Protein AF-A0A811K421-F1 (afdb_monomer_lite)

Organism: NCBI:txid465554

InterPro domains:
  IPR019404 Mediator complex, subunit Med11 [PF10280] (30-117)

Secondary structure (DSSP, 8-state):
--PPP-------TTTTSHHHHHHHSS-HHHHHHHHHHHHHHHHHHHHHHHHHHHHHHHHS---HHHHHHHHHHHHHIIIIIIIHHHHHHHHHHHHHHTS-TTHHHHHHHHHHHHHHHHHHHHHHHHHHHHHHHHHHHTT--------------------------

Sequence (165 aa):
MNIPQLQQQQPSSSDGFDFLRDSTSVSLRQRLQALDEVDKKIAEIMDSTRDLIITLDKDKQISRTKMDENAKKYTKVLEEDIMKVISDQLTYMEQLCVGAEHQDSMFRVQNKNKMTKEVLNRMYTEVACLQTLVANGANEDGTPDGNDVEMIQEGSIHTGSIDSE

Radius of gyration: 38.14 Å; chains: 1; bounding box: 70×79×107 Å

Structure (mmCIF, N/CA/C/O backbone):
data_AF-A0A811K421-F1
#
_entry.id   AF-A0A811K421-F1
#
loop_
_atom_site.group_PDB
_atom_site.id
_atom_site.type_symbol
_atom_site.label_atom_id
_atom_site.label_alt_id
_atom_site.label_comp_id
_atom_site.label_asym_id
_atom_site.label_entity_id
_atom_site.label_seq_id
_atom_site.pdbx_PDB_ins_code
_atom_site.Cartn_x
_atom_site.Cartn_y
_atom_site.Cartn_z
_atom_site.occupancy
_atom_site.B_iso_or_equiv
_atom_site.auth_seq_id
_atom_site.auth_comp_id
_atom_site.auth_asym_id
_atom_site.auth_atom_id
_atom_site.pdbx_PDB_model_num
ATOM 1 N N . MET A 1 1 ? 47.333 48.939 3.569 1.00 37.59 1 MET A N 1
ATOM 2 C CA . MET A 1 1 ? 45.910 48.904 3.168 1.00 37.59 1 MET A CA 1
ATOM 3 C C . MET A 1 1 ? 45.642 47.488 2.680 1.00 37.59 1 MET A C 1
ATOM 5 O O . MET A 1 1 ? 46.221 47.102 1.676 1.00 37.59 1 MET A O 1
ATOM 9 N N . ASN A 1 2 ? 44.934 46.682 3.474 1.00 38.41 2 ASN A N 1
ATOM 10 C CA . ASN A 1 2 ? 44.789 45.237 3.278 1.00 38.41 2 ASN A CA 1
ATOM 11 C C . ASN A 1 2 ? 43.387 44.967 2.709 1.00 38.41 2 ASN A C 1
ATOM 13 O O . ASN A 1 2 ? 42.405 45.323 3.355 1.00 38.41 2 ASN A O 1
ATOM 17 N N . ILE A 1 3 ? 43.294 44.406 1.504 1.00 44.50 3 ILE A N 1
ATOM 18 C CA . ILE A 1 3 ? 42.019 44.056 0.860 1.00 44.50 3 ILE A CA 1
ATOM 19 C C . ILE A 1 3 ? 41.728 42.586 1.198 1.00 44.50 3 ILE A C 1
ATOM 21 O O . ILE A 1 3 ? 42.553 41.738 0.852 1.00 44.50 3 ILE A O 1
ATOM 25 N N . PRO A 1 4 ? 40.610 42.237 1.861 1.00 45.84 4 PRO A N 1
ATOM 26 C CA . PRO A 1 4 ? 40.270 40.839 2.097 1.00 45.84 4 PRO A CA 1
ATOM 27 C C . PRO A 1 4 ? 39.788 40.186 0.796 1.00 45.84 4 PRO A C 1
ATOM 29 O O . PRO A 1 4 ? 38.878 40.694 0.140 1.00 45.84 4 PRO A O 1
ATOM 32 N N . GLN A 1 5 ? 40.378 39.044 0.436 1.00 45.31 5 GLN A N 1
ATOM 33 C CA . GLN A 1 5 ? 39.840 38.160 -0.597 1.00 45.31 5 GLN A CA 1
ATOM 34 C C . GLN A 1 5 ? 38.522 37.552 -0.101 1.00 45.31 5 GLN A C 1
ATOM 36 O O . GLN A 1 5 ? 38.497 36.809 0.879 1.00 45.31 5 GLN A O 1
ATOM 41 N N . LEU A 1 6 ? 37.427 37.860 -0.795 1.00 44.12 6 LEU A N 1
ATOM 42 C CA . LEU A 1 6 ? 36.160 37.146 -0.676 1.00 44.12 6 LEU A CA 1
ATOM 43 C C . LEU A 1 6 ? 36.341 35.743 -1.261 1.00 44.12 6 LEU A C 1
ATOM 45 O O . LEU A 1 6 ? 36.353 35.550 -2.476 1.00 44.12 6 LEU A O 1
ATOM 49 N N . GLN A 1 7 ? 36.502 34.764 -0.376 1.00 44.50 7 GLN A N 1
ATOM 50 C CA . GLN A 1 7 ? 36.466 33.354 -0.721 1.00 44.50 7 GLN A CA 1
ATOM 51 C C . GLN A 1 7 ? 35.023 32.989 -1.096 1.00 44.50 7 GLN A C 1
ATOM 53 O O . GLN A 1 7 ? 34.165 32.838 -0.229 1.00 44.50 7 GLN A O 1
ATOM 58 N N . GLN A 1 8 ? 34.744 32.887 -2.399 1.00 42.16 8 GLN A N 1
ATOM 59 C CA . GLN A 1 8 ? 33.528 32.244 -2.899 1.00 42.16 8 GLN A CA 1
ATOM 60 C C . GLN A 1 8 ? 33.585 30.763 -2.511 1.00 42.16 8 GLN A C 1
ATOM 62 O O . GLN A 1 8 ? 34.233 29.959 -3.178 1.00 42.16 8 GLN A O 1
ATOM 67 N N . GLN A 1 9 ? 32.923 30.403 -1.413 1.00 41.16 9 GLN A N 1
ATOM 68 C CA . GLN A 1 9 ? 32.520 29.023 -1.175 1.00 41.16 9 GLN A CA 1
ATOM 69 C C . GLN A 1 9 ? 31.415 28.694 -2.179 1.00 41.16 9 GLN A C 1
ATOM 71 O O . GLN A 1 9 ? 30.280 29.143 -2.041 1.00 41.16 9 GLN A O 1
ATOM 76 N N . GLN A 1 10 ? 31.767 27.936 -3.216 1.00 36.03 10 GLN A N 1
ATOM 77 C CA . GLN A 1 10 ? 30.777 27.191 -3.981 1.00 36.03 10 GLN A CA 1
ATOM 78 C C . GLN A 1 10 ? 30.189 26.110 -3.060 1.00 36.03 10 GLN A C 1
ATOM 80 O O . GLN A 1 10 ? 30.964 25.341 -2.486 1.00 36.03 10 GLN A O 1
ATOM 85 N N . PRO A 1 11 ? 28.859 26.020 -2.896 1.00 41.25 11 PRO A N 1
ATOM 86 C CA . PRO A 1 11 ? 28.260 24.897 -2.196 1.00 41.25 11 PRO A CA 1
ATOM 87 C C . PRO A 1 11 ? 28.470 23.620 -3.021 1.00 41.25 11 PRO A C 1
ATOM 89 O O . PRO A 1 11 ? 28.049 23.521 -4.177 1.00 41.25 11 PRO A O 1
ATOM 92 N N . SER A 1 12 ? 29.145 22.641 -2.419 1.00 43.19 12 SER A N 1
ATOM 93 C CA . SER A 1 12 ? 29.285 21.276 -2.925 1.00 43.19 12 SER A CA 1
ATOM 94 C C . SER A 1 12 ? 27.899 20.675 -3.161 1.00 43.19 12 SER A C 1
ATOM 96 O O . SER A 1 12 ? 27.203 20.290 -2.228 1.00 43.19 12 SER A O 1
ATOM 98 N N . SER A 1 13 ? 27.483 20.625 -4.425 1.00 45.66 13 SER A N 1
ATOM 99 C CA . SER A 1 13 ? 26.147 20.194 -4.858 1.00 45.66 13 SER A CA 1
ATOM 100 C C . SER A 1 13 ? 25.987 18.662 -4.920 1.00 45.66 13 SER A C 1
ATOM 102 O O . SER A 1 13 ? 25.209 18.164 -5.730 1.00 45.66 13 SER A O 1
ATOM 104 N N . SER A 1 14 ? 26.734 17.891 -4.120 1.00 45.66 14 SER A N 1
ATOM 105 C CA . SER A 1 14 ? 26.714 16.420 -4.207 1.00 45.66 14 SER A CA 1
ATOM 106 C C . SER A 1 14 ? 25.611 15.750 -3.390 1.00 45.66 14 SER A C 1
ATOM 108 O O . SER A 1 14 ? 25.233 14.633 -3.723 1.00 45.66 14 SER A O 1
ATOM 110 N N . ASP A 1 15 ? 25.046 16.416 -2.382 1.00 45.94 15 ASP A N 1
ATOM 111 C CA . ASP A 1 15 ? 24.131 15.748 -1.438 1.00 45.94 15 ASP A CA 1
ATOM 112 C C . ASP A 1 15 ? 22.670 15.687 -1.921 1.00 45.94 15 ASP A C 1
ATOM 114 O O . ASP A 1 15 ? 21.835 15.020 -1.318 1.00 45.94 15 ASP A O 1
ATOM 118 N N . GLY A 1 16 ? 22.342 16.342 -3.041 1.00 44.34 16 GLY A N 1
ATOM 119 C CA . GLY A 1 16 ? 20.990 16.334 -3.618 1.00 44.34 16 GLY A CA 1
ATOM 120 C C . GLY A 1 16 ? 20.683 15.140 -4.531 1.00 44.34 16 GLY A C 1
ATOM 121 O O . GLY A 1 16 ? 19.529 14.943 -4.907 1.00 44.34 16 GLY A O 1
ATOM 122 N N . PHE A 1 17 ? 21.694 14.351 -4.912 1.00 47.97 17 PHE A N 1
ATOM 123 C CA . PHE A 1 17 ? 21.553 13.311 -5.940 1.00 47.97 17 PHE A CA 1
ATOM 124 C C . PHE A 1 17 ? 21.341 11.891 -5.402 1.00 47.97 17 PHE A C 1
ATOM 126 O O . PHE A 1 17 ? 20.867 11.042 -6.157 1.00 47.97 17 PHE A O 1
ATOM 133 N N . ASP A 1 18 ? 21.616 11.624 -4.122 1.00 48.31 18 ASP A N 1
ATOM 134 C CA . ASP A 1 18 ? 21.414 10.282 -3.550 1.00 48.31 18 ASP A CA 1
ATOM 135 C C . ASP A 1 18 ? 19.929 9.957 -3.320 1.00 48.31 18 ASP A C 1
ATOM 137 O O . ASP A 1 18 ? 19.499 8.827 -3.543 1.00 48.31 18 ASP A O 1
ATOM 141 N N . PHE A 1 19 ? 19.095 10.958 -3.014 1.00 48.97 19 PHE A N 1
ATOM 142 C CA . PHE A 1 19 ? 17.646 10.759 -2.868 1.00 48.97 19 PHE A CA 1
ATOM 143 C C . PHE A 1 19 ? 16.949 10.393 -4.195 1.00 48.97 19 PHE A C 1
ATOM 145 O O . PHE A 1 19 ? 15.965 9.655 -4.213 1.00 48.97 19 PHE A O 1
ATOM 152 N N . LEU A 1 20 ? 17.483 10.871 -5.326 1.00 50.38 20 LEU A N 1
ATOM 153 C CA . LEU A 1 20 ? 16.935 10.630 -6.670 1.00 50.38 20 LEU A CA 1
ATOM 154 C C . LEU A 1 20 ? 17.178 9.198 -7.170 1.00 50.38 20 LEU A C 1
ATOM 156 O O . LEU A 1 20 ? 16.454 8.689 -8.032 1.00 50.38 20 LEU A O 1
ATOM 160 N N . ARG A 1 21 ? 18.213 8.534 -6.650 1.00 47.22 21 ARG A N 1
ATOM 161 C CA . ARG A 1 21 ? 18.570 7.173 -7.053 1.00 47.22 21 ARG A CA 1
ATOM 162 C C . ARG A 1 21 ? 17.740 6.122 -6.320 1.00 47.22 21 ARG A C 1
ATOM 164 O O . ARG A 1 21 ? 17.371 5.116 -6.925 1.00 47.22 21 ARG A O 1
ATOM 171 N N . ASP A 1 22 ? 17.391 6.374 -5.063 1.00 51.47 22 ASP A N 1
ATOM 172 C CA . ASP A 1 22 ? 16.605 5.426 -4.272 1.00 51.47 22 ASP A CA 1
ATOM 173 C C . ASP A 1 22 ? 15.135 5.375 -4.707 1.00 51.47 22 ASP A C 1
ATOM 175 O O . ASP A 1 22 ? 14.564 4.284 -4.780 1.00 51.47 22 ASP A O 1
ATOM 179 N N . SER A 1 23 ? 14.527 6.498 -5.116 1.00 53.91 23 SER A N 1
ATOM 180 C CA . SER A 1 23 ? 13.127 6.507 -5.575 1.00 53.91 23 SER A CA 1
ATOM 181 C C . SER A 1 23 ? 12.924 5.819 -6.934 1.00 53.91 23 SER A C 1
ATOM 183 O O . SER A 1 23 ? 11.848 5.286 -7.210 1.00 53.91 23 SER A O 1
ATOM 185 N N . THR A 1 24 ? 13.949 5.755 -7.785 1.00 55.88 24 THR A N 1
ATOM 186 C CA . THR A 1 24 ? 13.878 5.089 -9.101 1.00 55.88 24 THR A CA 1
ATOM 187 C C . THR A 1 24 ? 14.215 3.595 -9.054 1.00 55.88 24 THR A C 1
ATOM 189 O O . THR A 1 24 ? 13.997 2.889 -10.039 1.00 55.88 24 THR A O 1
ATOM 192 N N . SER A 1 25 ? 14.690 3.088 -7.909 1.00 62.53 25 SER A N 1
ATOM 193 C CA . SER A 1 25 ? 15.034 1.671 -7.713 1.00 62.53 25 SER A CA 1
ATOM 194 C C . SER A 1 25 ? 13.813 0.740 -7.640 1.00 62.53 25 SER A C 1
ATOM 196 O O . SER A 1 25 ? 13.921 -0.456 -7.923 1.00 62.53 25 SER A O 1
ATOM 198 N N . VAL A 1 26 ? 12.639 1.284 -7.299 1.00 74.94 26 VAL A N 1
ATOM 199 C CA . VAL A 1 26 ? 11.385 0.534 -7.175 1.00 74.94 26 VAL A CA 1
ATOM 200 C C . VAL A 1 26 ? 10.700 0.439 -8.536 1.00 74.94 26 VAL A C 1
ATOM 202 O O . VAL A 1 26 ? 10.313 1.446 -9.132 1.00 74.94 26 VAL A O 1
ATOM 205 N N . SER A 1 27 ? 10.518 -0.788 -9.021 1.00 85.25 27 SER A N 1
ATOM 206 C CA . SER A 1 27 ? 9.869 -1.049 -10.309 1.00 85.25 27 SER A CA 1
ATOM 207 C C . SER A 1 27 ? 8.392 -0.636 -10.311 1.00 85.25 27 SER A C 1
ATOM 209 O O . SER A 1 27 ? 7.712 -0.700 -9.286 1.00 85.25 27 SER A O 1
ATOM 211 N N . LEU A 1 28 ? 7.850 -0.304 -11.491 1.00 83.62 28 LEU A N 1
ATOM 212 C CA . LEU A 1 28 ? 6.423 0.009 -11.663 1.00 83.62 28 LEU A CA 1
ATOM 213 C C . LEU A 1 28 ? 5.513 -1.085 -11.080 1.00 83.62 28 LEU A C 1
ATOM 215 O O . LEU A 1 28 ? 4.518 -0.784 -10.433 1.00 83.62 28 LEU A O 1
ATOM 219 N N . ARG A 1 29 ? 5.877 -2.361 -11.261 1.00 87.06 29 ARG A N 1
ATOM 220 C CA . ARG A 1 29 ? 5.119 -3.490 -10.705 1.00 87.06 29 ARG A CA 1
ATOM 221 C C . ARG A 1 29 ? 5.064 -3.443 -9.177 1.00 87.06 29 ARG A C 1
ATOM 223 O O . ARG A 1 29 ? 3.998 -3.648 -8.616 1.00 87.06 29 ARG A O 1
ATOM 230 N N . GLN A 1 30 ? 6.192 -3.181 -8.519 1.00 88.62 30 GLN A N 1
ATOM 231 C CA . GLN A 1 30 ? 6.242 -3.071 -7.058 1.00 88.62 30 GLN A CA 1
ATOM 232 C C . GLN A 1 30 ? 5.427 -1.876 -6.558 1.00 88.62 30 GLN A C 1
ATOM 234 O O . GLN A 1 30 ? 4.775 -1.977 -5.527 1.00 88.62 30 GLN A O 1
ATOM 239 N N . ARG A 1 31 ? 5.412 -0.768 -7.307 1.00 88.81 31 ARG A N 1
ATOM 240 C CA . ARG A 1 31 ? 4.586 0.406 -6.985 1.00 88.81 31 ARG A CA 1
ATOM 241 C C . ARG A 1 31 ? 3.091 0.112 -7.080 1.00 88.81 31 ARG A C 1
ATOM 243 O O . ARG A 1 31 ? 2.353 0.454 -6.165 1.00 88.81 31 ARG A O 1
ATOM 250 N N . LEU A 1 32 ? 2.659 -0.560 -8.149 1.00 91.56 32 LEU A N 1
ATOM 251 C CA . LEU A 1 32 ? 1.269 -1.005 -8.298 1.00 91.56 32 LEU A CA 1
ATOM 252 C C . LEU A 1 32 ? 0.875 -1.974 -7.180 1.00 91.56 32 LEU A C 1
ATOM 254 O O . LEU A 1 32 ? -0.167 -1.801 -6.565 1.00 91.56 32 LEU A O 1
ATOM 258 N N . GLN A 1 33 ? 1.750 -2.927 -6.849 1.00 93.38 33 GLN A N 1
ATOM 259 C CA . GLN A 1 33 ? 1.515 -3.839 -5.734 1.00 93.38 33 GLN A CA 1
ATOM 260 C C . GLN A 1 33 ? 1.392 -3.097 -4.393 1.00 93.38 33 GLN A C 1
ATOM 262 O O . GLN A 1 33 ? 0.535 -3.444 -3.587 1.00 93.38 33 GLN A O 1
ATOM 267 N N . ALA A 1 34 ? 2.212 -2.071 -4.149 1.00 92.31 34 ALA A N 1
ATOM 268 C CA . ALA A 1 34 ? 2.112 -1.265 -2.934 1.00 92.31 34 ALA A CA 1
ATOM 269 C C . ALA A 1 34 ? 0.762 -0.528 -2.844 1.00 92.31 34 ALA A C 1
ATOM 271 O O . ALA A 1 34 ? 0.194 -0.431 -1.761 1.00 92.31 34 ALA A O 1
ATOM 272 N N . LEU A 1 35 ? 0.214 -0.059 -3.971 1.00 94.00 35 LEU A N 1
ATOM 273 C CA . LEU A 1 35 ? -1.135 0.516 -4.015 1.00 94.00 35 LEU A CA 1
ATOM 274 C C . LEU A 1 35 ? -2.222 -0.539 -3.752 1.00 94.00 35 LEU A C 1
ATOM 276 O O . LEU A 1 35 ? -3.128 -0.284 -2.963 1.00 94.00 35 LEU A O 1
ATOM 280 N N . ASP A 1 36 ? -2.093 -1.746 -4.310 1.00 95.69 36 ASP A N 1
ATOM 281 C CA . ASP A 1 36 ? -3.012 -2.853 -4.001 1.00 95.69 36 ASP A CA 1
ATOM 282 C C . ASP A 1 36 ? -2.972 -3.229 -2.505 1.00 95.69 36 ASP A C 1
ATOM 284 O O . ASP A 1 36 ? -3.969 -3.652 -1.914 1.00 95.69 36 ASP A O 1
ATOM 288 N N . GLU A 1 37 ? -1.802 -3.123 -1.873 1.00 94.88 37 GLU A N 1
ATOM 289 C CA . GLU A 1 37 ? -1.635 -3.334 -0.434 1.00 94.88 37 GLU A CA 1
ATOM 290 C C . GLU A 1 37 ? -2.300 -2.222 0.386 1.00 94.88 37 GLU A C 1
ATOM 292 O O . GLU A 1 37 ? -2.951 -2.529 1.387 1.00 94.88 37 GLU A O 1
ATOM 297 N N . VAL A 1 38 ? -2.228 -0.966 -0.065 1.00 96.69 38 VAL A N 1
ATOM 298 C CA . VAL A 1 38 ? -2.968 0.155 0.535 1.00 96.69 38 VAL A CA 1
ATOM 299 C C . VAL A 1 38 ? -4.476 -0.101 0.499 1.00 96.69 38 VAL A C 1
ATOM 301 O O . VAL A 1 38 ? -5.131 0.035 1.533 1.00 96.69 38 VAL A O 1
ATOM 304 N N . ASP A 1 39 ? -5.030 -0.553 -0.628 1.00 96.06 39 ASP A N 1
ATOM 305 C CA . ASP A 1 39 ? -6.462 -0.871 -0.733 1.00 96.06 39 ASP A CA 1
ATOM 306 C C . ASP A 1 39 ? -6.884 -1.966 0.258 1.00 96.06 39 ASP A C 1
ATOM 308 O O . ASP A 1 39 ? -7.909 -1.855 0.940 1.00 96.06 39 ASP A O 1
ATOM 312 N N . LYS A 1 40 ? -6.056 -3.006 0.416 1.00 96.25 40 LYS A N 1
ATOM 313 C CA . LYS A 1 40 ? -6.284 -4.052 1.427 1.00 96.25 40 LYS A CA 1
ATOM 314 C C . LYS A 1 40 ? -6.237 -3.490 2.847 1.00 96.25 40 LYS A C 1
ATOM 316 O O . LYS A 1 40 ? -7.040 -3.899 3.682 1.00 96.25 40 LYS A O 1
ATOM 321 N N . LYS A 1 41 ? -5.321 -2.561 3.133 1.00 94.44 41 LYS A N 1
ATOM 322 C CA . LYS A 1 41 ? -5.199 -1.919 4.452 1.00 94.44 41 LYS A CA 1
ATOM 323 C C . LYS A 1 41 ? -6.381 -1.011 4.767 1.00 94.44 41 LYS A C 1
ATOM 325 O O . LYS A 1 41 ? -6.853 -1.012 5.902 1.00 94.44 41 LYS A O 1
ATOM 330 N N . ILE A 1 42 ? -6.908 -0.304 3.769 1.00 95.12 42 ILE A N 1
ATOM 331 C CA . ILE A 1 42 ? -8.145 0.473 3.899 1.00 95.12 42 ILE A CA 1
ATOM 332 C C . ILE A 1 42 ? -9.310 -0.456 4.259 1.00 95.12 42 ILE A C 1
ATOM 334 O O . ILE A 1 42 ? -10.047 -0.169 5.204 1.00 95.12 42 ILE A O 1
ATOM 338 N N . ALA A 1 43 ? -9.452 -1.589 3.564 1.00 94.62 43 ALA A N 1
ATOM 339 C CA . ALA A 1 43 ? -10.477 -2.578 3.889 1.00 94.62 43 ALA A CA 1
ATOM 340 C C . ALA A 1 43 ? -10.310 -3.137 5.316 1.00 94.62 43 ALA A C 1
ATOM 342 O O . ALA A 1 43 ? -11.277 -3.166 6.075 1.00 94.62 43 ALA A O 1
ATOM 343 N N . GLU A 1 44 ? -9.082 -3.488 5.718 1.00 92.38 44 GLU A N 1
ATOM 344 C CA . GLU A 1 44 ? -8.772 -3.984 7.069 1.00 92.38 44 GLU A CA 1
ATOM 345 C C . GLU A 1 44 ? -9.176 -2.976 8.159 1.00 92.38 44 GLU A C 1
ATOM 347 O O . GLU A 1 44 ? -9.788 -3.354 9.162 1.00 92.38 44 GLU A O 1
ATOM 352 N N . ILE A 1 45 ? -8.864 -1.688 7.967 1.00 92.81 45 ILE A N 1
ATOM 353 C CA . ILE A 1 45 ? -9.278 -0.626 8.891 1.00 92.81 45 ILE A CA 1
ATOM 354 C C . ILE A 1 45 ? -10.805 -0.562 8.982 1.00 92.81 45 ILE A C 1
ATOM 356 O O . ILE A 1 45 ? -11.353 -0.529 10.085 1.00 92.81 45 ILE A O 1
ATOM 360 N N . MET A 1 46 ? -11.489 -0.545 7.838 1.00 93.50 46 MET A N 1
ATOM 361 C CA . MET A 1 46 ? -12.945 -0.413 7.783 1.00 93.50 46 MET A CA 1
ATOM 362 C C . MET A 1 46 ? -13.650 -1.580 8.481 1.00 93.50 46 MET A C 1
ATOM 364 O O . MET A 1 46 ? -14.609 -1.361 9.228 1.00 93.50 46 MET A O 1
ATOM 368 N N . ASP A 1 47 ? -13.157 -2.803 8.290 1.00 92.31 47 ASP A N 1
ATOM 369 C CA . ASP A 1 47 ? -13.673 -3.992 8.968 1.00 92.31 47 ASP A CA 1
ATOM 370 C C . ASP A 1 47 ? -13.392 -3.941 10.474 1.00 92.31 47 ASP A C 1
ATOM 372 O O . ASP A 1 47 ? -14.300 -4.148 11.280 1.00 92.31 47 ASP A O 1
ATOM 376 N N . SER A 1 48 ? -12.184 -3.540 10.881 1.00 87.62 48 SER A N 1
ATOM 377 C CA . SER A 1 48 ? -11.848 -3.383 12.300 1.00 87.62 48 SER A CA 1
ATOM 378 C C . SER A 1 48 ? -12.717 -2.329 12.997 1.00 87.62 48 SER A C 1
ATOM 380 O O . SER A 1 48 ? -13.103 -2.514 14.153 1.00 87.62 48 SER A O 1
ATOM 382 N N . THR A 1 49 ? -13.033 -1.219 12.325 1.00 89.75 49 THR A N 1
ATOM 383 C CA . THR A 1 49 ? -13.935 -0.186 12.853 1.00 89.75 49 THR A CA 1
ATOM 384 C C . THR A 1 49 ? -15.369 -0.696 12.941 1.00 89.75 49 THR A C 1
ATOM 386 O O . THR A 1 49 ? -16.043 -0.453 13.944 1.00 89.75 49 THR A O 1
ATOM 389 N N . ARG A 1 50 ? -15.839 -1.439 11.933 1.00 91.19 50 ARG A N 1
ATOM 390 C CA . ARG A 1 50 ? -17.160 -2.080 11.958 1.00 91.19 50 ARG A CA 1
ATOM 391 C C . ARG A 1 50 ? -17.289 -3.027 13.150 1.00 91.19 50 ARG A C 1
ATOM 393 O O . ARG A 1 50 ? -18.268 -2.934 13.889 1.00 91.19 50 ARG A O 1
ATOM 400 N N . ASP A 1 51 ? -16.300 -3.885 13.369 1.00 88.69 51 ASP A N 1
ATOM 401 C CA . ASP A 1 51 ? -16.290 -4.837 14.481 1.00 88.69 51 ASP A CA 1
ATOM 402 C C . ASP A 1 51 ? -16.290 -4.130 15.839 1.00 88.69 51 ASP A C 1
ATOM 404 O O . ASP A 1 51 ? -16.997 -4.547 16.763 1.00 88.69 51 ASP A O 1
ATOM 408 N N . LEU A 1 52 ? -15.561 -3.015 15.956 1.00 87.38 52 LEU A N 1
ATOM 409 C CA . LEU A 1 52 ? -15.575 -2.175 17.152 1.00 87.38 52 LEU A CA 1
ATOM 410 C C . LEU A 1 52 ? -16.981 -1.629 17.441 1.00 87.38 52 LEU A C 1
ATOM 412 O O . LEU A 1 52 ? -17.443 -1.689 18.579 1.00 87.38 52 LEU A O 1
ATOM 416 N N . ILE A 1 53 ? -17.674 -1.128 16.415 1.00 88.25 53 ILE A N 1
ATOM 417 C CA . ILE A 1 53 ? -19.038 -0.593 16.534 1.00 88.25 53 ILE A CA 1
ATOM 418 C C . ILE A 1 53 ? -20.025 -1.700 16.924 1.00 88.25 53 ILE A C 1
ATOM 420 O O . ILE A 1 53 ? -20.833 -1.507 17.828 1.00 88.25 53 ILE A O 1
ATOM 424 N N . ILE A 1 54 ? -19.933 -2.879 16.303 1.00 88.19 54 ILE A N 1
ATOM 425 C CA . ILE A 1 54 ? -20.769 -4.038 16.659 1.00 88.19 54 ILE A CA 1
ATOM 426 C C . ILE A 1 54 ? -20.514 -4.468 18.110 1.00 88.19 54 ILE A C 1
ATOM 428 O O . ILE A 1 54 ? -21.442 -4.830 18.832 1.00 88.19 54 ILE A O 1
ATOM 432 N N . THR A 1 55 ? -19.257 -4.432 18.551 1.00 83.88 55 THR A N 1
ATOM 433 C CA . THR A 1 55 ? -18.888 -4.760 19.933 1.00 83.88 55 THR A CA 1
ATOM 434 C C . THR A 1 55 ? -19.453 -3.732 20.914 1.00 83.88 55 THR A C 1
ATOM 436 O O . THR A 1 55 ? -19.977 -4.115 21.956 1.00 83.88 55 THR A O 1
ATOM 439 N N . LEU A 1 56 ? -19.424 -2.438 20.570 1.00 83.50 56 LEU A N 1
ATOM 440 C CA . LEU A 1 56 ? -20.063 -1.379 21.363 1.00 83.50 56 LEU A CA 1
ATOM 441 C C . LEU A 1 56 ? -21.572 -1.589 21.504 1.00 83.50 56 LEU A C 1
ATOM 443 O O . LEU A 1 56 ? -22.106 -1.380 22.590 1.00 83.50 56 LEU A O 1
ATOM 447 N N . ASP A 1 57 ? -22.244 -2.017 20.436 1.00 83.25 57 ASP A N 1
ATOM 448 C CA . ASP A 1 57 ? -23.683 -2.293 20.448 1.00 83.25 57 ASP A CA 1
ATOM 449 C C . ASP A 1 57 ? -24.041 -3.469 21.380 1.00 83.25 57 ASP A C 1
ATOM 451 O O . ASP A 1 57 ? -24.998 -3.392 22.153 1.00 83.25 57 ASP A O 1
ATOM 455 N N . LYS A 1 58 ? -23.221 -4.532 21.383 1.00 83.62 58 LYS A N 1
ATOM 456 C CA . LYS A 1 58 ? -23.433 -5.734 22.214 1.00 83.62 58 LYS A CA 1
ATOM 457 C C . LYS A 1 58 ? -23.060 -5.540 23.684 1.00 83.62 58 LYS A C 1
ATOM 459 O O . LYS A 1 58 ? -23.866 -5.837 24.564 1.00 83.62 58 LYS A O 1
ATOM 464 N N . ASP A 1 59 ? -21.851 -5.048 23.951 1.00 77.19 59 ASP A N 1
ATOM 465 C CA . ASP A 1 59 ? -21.272 -5.005 25.302 1.00 77.19 59 ASP A CA 1
ATOM 466 C C . ASP A 1 59 ? -21.526 -3.664 26.018 1.00 77.19 59 ASP A C 1
ATOM 468 O O . ASP A 1 59 ? -21.208 -3.517 27.200 1.00 77.19 59 ASP A O 1
ATOM 472 N N . LYS A 1 60 ? -22.122 -2.677 25.326 1.00 71.19 60 LYS A N 1
ATOM 473 C CA . LYS A 1 60 ? -22.437 -1.299 25.768 1.00 71.19 60 LYS A CA 1
ATOM 474 C C . LYS A 1 60 ? -21.247 -0.438 26.209 1.00 71.19 60 LYS A C 1
ATOM 476 O O . LYS A 1 60 ? -21.367 0.786 26.199 1.00 71.19 60 LYS A O 1
ATOM 481 N N . GLN A 1 61 ? -20.110 -1.025 26.587 1.00 79.19 61 GLN A N 1
ATOM 482 C CA . GLN A 1 61 ? -18.868 -0.326 26.918 1.00 79.19 61 GLN A CA 1
ATOM 483 C C . GLN A 1 61 ? -17.631 -1.141 26.531 1.00 79.19 61 GLN A C 1
ATOM 485 O O . GLN A 1 61 ? -17.522 -2.328 26.824 1.00 79.19 61 GLN A O 1
ATOM 490 N N . ILE A 1 62 ? -16.648 -0.458 25.942 1.00 80.25 62 ILE A N 1
ATOM 491 C CA . ILE A 1 62 ? -15.289 -0.970 25.740 1.00 80.25 62 ILE A CA 1
ATOM 492 C C . ILE A 1 62 ? -14.399 -0.398 26.849 1.00 80.25 62 ILE A C 1
ATOM 494 O O . ILE A 1 62 ? -14.554 0.759 27.246 1.00 80.25 62 ILE A O 1
ATOM 498 N N . SER A 1 63 ? -13.452 -1.191 27.361 1.00 85.50 63 SER A N 1
ATOM 499 C CA . SER A 1 63 ? -12.476 -0.683 28.329 1.00 85.50 63 SER A CA 1
ATOM 500 C C . SER A 1 63 ? -11.596 0.401 27.701 1.00 85.50 63 SER A C 1
ATOM 502 O O . SER A 1 63 ? -11.222 0.323 26.529 1.00 85.50 63 SER A O 1
ATOM 504 N N . ARG A 1 64 ? -11.211 1.404 28.497 1.00 85.75 64 ARG A N 1
ATOM 505 C CA . ARG A 1 64 ? -10.360 2.506 28.025 1.00 85.75 64 ARG A CA 1
ATOM 506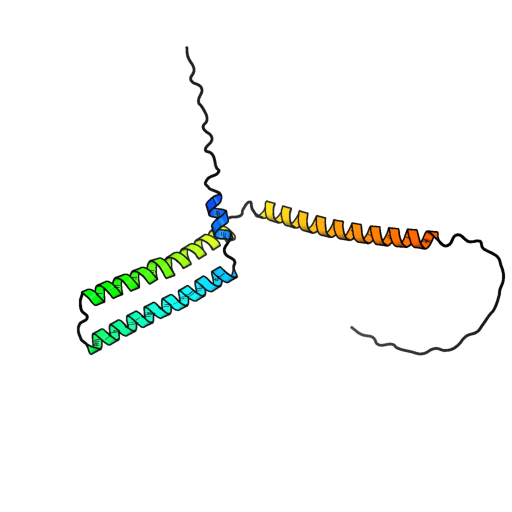 C C . ARG A 1 64 ? -9.057 2.009 27.391 1.00 85.75 64 ARG A C 1
ATOM 508 O O . ARG A 1 64 ? -8.685 2.481 26.328 1.00 85.75 64 ARG A O 1
ATOM 515 N N . THR A 1 65 ? -8.440 0.987 27.983 1.00 87.50 65 THR A N 1
ATOM 516 C CA . THR A 1 65 ? -7.227 0.346 27.457 1.00 87.50 65 THR A CA 1
ATOM 517 C C . THR A 1 65 ? -7.428 -0.234 26.057 1.00 87.50 65 THR A C 1
ATOM 519 O O . THR A 1 65 ? -6.638 0.061 25.168 1.00 87.50 65 THR A O 1
ATOM 522 N N . LYS A 1 66 ? -8.508 -0.998 25.827 1.00 84.44 66 LYS A N 1
ATOM 523 C CA . LYS A 1 66 ? -8.805 -1.559 24.497 1.00 84.44 66 LYS A CA 1
ATOM 524 C C . LYS A 1 66 ? -9.080 -0.466 23.465 1.00 84.44 66 LYS A C 1
ATOM 526 O O . LYS A 1 66 ? -8.688 -0.602 22.311 1.00 84.44 66 LYS A O 1
ATOM 531 N N . MET A 1 67 ? -9.751 0.614 23.867 1.00 87.38 67 MET A N 1
ATOM 532 C CA . MET A 1 67 ? -9.994 1.751 22.978 1.00 87.38 67 MET A CA 1
ATOM 533 C C . MET A 1 67 ? -8.685 2.445 22.584 1.00 87.38 67 MET A C 1
ATOM 535 O O . MET A 1 67 ? -8.475 2.706 21.404 1.00 87.38 67 MET A O 1
ATOM 539 N N . ASP A 1 68 ? -7.789 2.691 23.542 1.00 88.38 68 ASP A N 1
ATOM 540 C CA . ASP A 1 68 ? -6.492 3.325 23.281 1.00 88.38 68 ASP A CA 1
ATOM 541 C C . ASP A 1 68 ? -5.591 2.445 22.394 1.00 88.38 68 ASP A C 1
ATOM 543 O O . ASP A 1 68 ? -4.886 2.953 21.522 1.00 88.38 68 ASP A O 1
ATOM 547 N N . GLU A 1 69 ? -5.624 1.122 22.575 1.00 89.00 69 GLU A N 1
ATOM 548 C CA . GLU A 1 69 ? -4.927 0.162 21.708 1.00 89.00 69 GLU A CA 1
ATOM 549 C C . GLU A 1 69 ? -5.470 0.189 20.275 1.00 89.00 69 GLU A C 1
ATOM 551 O O . GLU A 1 69 ? -4.696 0.284 19.319 1.00 89.00 69 GLU A O 1
ATOM 556 N N . ASN A 1 70 ? -6.795 0.173 20.118 1.00 87.00 70 ASN A N 1
ATOM 557 C CA . ASN A 1 70 ? -7.435 0.240 18.808 1.00 87.00 70 ASN A CA 1
ATOM 558 C C . ASN A 1 70 ? -7.192 1.587 18.121 1.00 87.00 70 ASN A C 1
ATOM 560 O O . ASN A 1 70 ? -6.922 1.611 16.923 1.00 87.00 70 ASN A O 1
ATOM 564 N N . ALA A 1 71 ? -7.211 2.693 18.869 1.00 88.56 71 ALA A N 1
ATOM 565 C CA . ALA A 1 71 ? -6.884 4.017 18.352 1.00 88.56 71 ALA A CA 1
ATOM 566 C C . ALA A 1 71 ? -5.436 4.075 17.851 1.00 88.56 71 ALA A C 1
ATOM 568 O O . ALA A 1 71 ? -5.198 4.499 16.725 1.00 88.56 71 ALA A O 1
ATOM 569 N N . LYS A 1 72 ? -4.471 3.564 18.628 1.00 91.38 72 LYS A N 1
ATOM 570 C CA . LYS A 1 72 ? -3.066 3.479 18.193 1.00 91.38 72 LYS A CA 1
ATOM 571 C C . LYS A 1 72 ? -2.900 2.619 16.945 1.00 91.38 72 LYS A C 1
ATOM 573 O O . LYS A 1 72 ? -2.166 3.010 16.042 1.00 91.38 72 LYS A O 1
ATOM 578 N N . LYS A 1 73 ? -3.576 1.466 16.879 1.00 89.81 73 LYS A N 1
ATOM 579 C CA . LYS A 1 73 ? -3.556 0.603 15.690 1.00 89.81 73 LYS A CA 1
ATOM 580 C C . LYS A 1 73 ? -4.117 1.343 14.473 1.00 89.81 73 LYS A C 1
ATOM 582 O O . LYS A 1 73 ? -3.492 1.314 13.419 1.00 89.81 73 LYS A O 1
ATOM 587 N N . TYR A 1 74 ? -5.252 2.021 14.630 1.00 91.19 74 TYR A N 1
ATOM 588 C CA . TYR A 1 74 ? -5.891 2.790 13.564 1.00 91.19 74 TYR A CA 1
ATOM 589 C C . TYR A 1 74 ? -4.975 3.902 13.049 1.00 91.19 74 TYR A C 1
ATOM 591 O O . TYR A 1 74 ? -4.723 3.979 11.850 1.00 91.19 74 TYR A O 1
ATOM 599 N N . THR A 1 75 ? -4.433 4.720 13.955 1.00 92.38 75 THR A N 1
ATOM 600 C CA . THR A 1 75 ? -3.501 5.800 13.613 1.00 92.38 75 THR A CA 1
ATOM 601 C C . THR A 1 75 ? -2.281 5.258 12.886 1.00 92.38 75 THR A C 1
ATOM 603 O O . THR A 1 75 ? -1.930 5.782 11.838 1.00 92.38 75 THR A O 1
ATOM 606 N N . LYS A 1 76 ? -1.686 4.167 13.380 1.00 93.12 76 LYS A N 1
ATOM 607 C CA . LYS A 1 76 ? -0.522 3.554 12.742 1.00 93.12 76 LYS A CA 1
ATOM 608 C C . LYS A 1 76 ? -0.816 3.128 11.304 1.00 93.12 76 LYS A C 1
ATOM 610 O O . LYS A 1 76 ? -0.083 3.511 10.403 1.00 93.12 76 LYS A O 1
ATOM 615 N N . VAL A 1 77 ? -1.886 2.364 11.078 1.00 93.19 77 VAL A N 1
ATOM 616 C CA . VAL A 1 77 ? -2.210 1.885 9.725 1.00 93.19 77 VAL A CA 1
ATOM 617 C C . VAL A 1 77 ? -2.567 3.059 8.805 1.00 93.19 77 VAL A C 1
ATOM 619 O O . VAL A 1 77 ? -2.168 3.086 7.645 1.00 93.19 77 VAL A O 1
ATOM 622 N N . LEU A 1 78 ? -3.268 4.072 9.317 1.00 93.44 78 LEU A N 1
ATOM 623 C CA . LEU A 1 78 ? -3.623 5.244 8.525 1.00 93.44 78 LEU A CA 1
ATOM 624 C C . LEU A 1 78 ? -2.396 6.080 8.133 1.00 93.44 78 LEU A C 1
ATOM 626 O O . LEU A 1 78 ? -2.235 6.413 6.962 1.00 93.44 78 LEU A O 1
ATOM 630 N N . GLU A 1 79 ? -1.545 6.427 9.095 1.00 93.06 79 GLU A N 1
ATOM 631 C CA . GLU A 1 79 ? -0.409 7.324 8.875 1.00 93.06 79 GLU A CA 1
ATOM 632 C C . GLU A 1 79 ? 0.761 6.607 8.190 1.00 93.06 79 GLU A C 1
ATOM 634 O O . GLU A 1 79 ? 1.289 7.097 7.190 1.00 93.06 79 GLU A O 1
ATOM 639 N N . GLU A 1 80 ? 1.158 5.438 8.699 1.00 90.62 80 GLU A N 1
ATOM 640 C CA . GLU A 1 80 ? 2.363 4.738 8.245 1.00 90.62 80 GLU A CA 1
ATOM 641 C C . GLU A 1 80 ? 2.115 3.860 7.019 1.00 90.62 80 GLU A C 1
ATOM 643 O O . GLU A 1 80 ? 2.946 3.856 6.110 1.00 90.62 80 GLU A O 1
ATOM 648 N N . ASP A 1 81 ? 0.997 3.131 6.976 1.00 91.12 81 ASP A N 1
ATOM 649 C CA . ASP A 1 81 ? 0.766 2.141 5.916 1.00 91.12 81 ASP A CA 1
ATOM 650 C C . ASP A 1 81 ? 0.006 2.735 4.718 1.00 91.12 81 ASP A C 1
ATOM 652 O O . ASP A 1 81 ? 0.250 2.339 3.581 1.00 91.12 81 ASP A O 1
ATOM 656 N N . ILE A 1 82 ? -0.899 3.697 4.941 1.00 94.19 82 ILE A N 1
ATOM 657 C CA . ILE A 1 82 ? -1.748 4.271 3.882 1.00 94.19 82 ILE A CA 1
ATOM 658 C C . ILE A 1 82 ? -1.210 5.627 3.410 1.00 94.19 82 ILE A C 1
ATOM 660 O O . ILE A 1 82 ? -0.797 5.769 2.257 1.00 94.19 82 ILE A O 1
ATOM 664 N N . MET A 1 83 ? -1.202 6.639 4.284 1.00 93.50 83 MET A N 1
ATOM 665 C CA . MET A 1 83 ? -0.874 8.020 3.903 1.00 93.50 83 MET A CA 1
ATOM 666 C C . MET A 1 83 ? 0.557 8.152 3.389 1.00 93.50 83 MET A C 1
ATOM 668 O O . MET A 1 83 ? 0.782 8.817 2.374 1.00 93.50 83 MET A O 1
ATOM 672 N N . LYS A 1 84 ? 1.517 7.504 4.056 1.00 93.38 84 LYS A N 1
ATOM 673 C CA . LYS A 1 84 ? 2.918 7.515 3.633 1.00 93.38 84 LYS A CA 1
ATOM 674 C C . LYS A 1 84 ? 3.093 6.916 2.238 1.00 93.38 84 LYS A C 1
ATOM 676 O O . LYS A 1 84 ? 3.671 7.568 1.377 1.00 93.38 84 LYS A O 1
ATOM 681 N N . VAL A 1 85 ? 2.540 5.728 1.985 1.00 92.81 85 VAL A N 1
ATOM 682 C CA . VAL A 1 85 ? 2.678 5.048 0.685 1.00 92.81 85 VAL A CA 1
ATOM 683 C C . VAL A 1 85 ? 2.070 5.881 -0.440 1.00 92.81 85 VAL A C 1
ATOM 685 O O . VAL A 1 85 ? 2.702 6.046 -1.483 1.00 92.81 85 VAL A O 1
ATOM 688 N N . ILE A 1 86 ? 0.880 6.454 -0.226 1.00 93.62 86 ILE A N 1
ATOM 689 C CA . ILE A 1 86 ? 0.236 7.341 -1.206 1.00 93.62 86 ILE A CA 1
ATOM 690 C C . ILE A 1 86 ? 1.105 8.579 -1.462 1.00 93.62 86 ILE A C 1
ATOM 692 O O . ILE A 1 86 ? 1.322 8.946 -2.616 1.00 93.62 86 ILE A O 1
ATOM 696 N N . SER A 1 87 ? 1.647 9.194 -0.410 1.00 92.94 87 SER A N 1
ATOM 697 C CA . SER A 1 87 ? 2.520 10.369 -0.525 1.00 92.94 87 SER A CA 1
ATOM 698 C C . SER A 1 87 ? 3.813 10.053 -1.283 1.00 92.94 87 SER A C 1
ATOM 700 O O . SER A 1 87 ? 4.233 10.832 -2.140 1.00 92.94 87 SER A O 1
ATOM 702 N N . ASP A 1 88 ? 4.406 8.884 -1.044 1.00 89.31 88 ASP A N 1
ATOM 703 C CA . ASP A 1 88 ? 5.594 8.406 -1.755 1.00 89.31 88 ASP A CA 1
ATOM 704 C C . ASP A 1 88 ? 5.296 8.152 -3.246 1.00 89.31 88 ASP A C 1
ATOM 706 O O . ASP A 1 88 ? 6.127 8.448 -4.112 1.00 89.31 88 ASP A O 1
ATOM 710 N N . GLN A 1 89 ? 4.102 7.639 -3.582 1.00 89.62 89 GLN A N 1
ATOM 711 C CA . GLN A 1 89 ? 3.683 7.488 -4.981 1.00 89.62 89 GLN A CA 1
ATOM 712 C C . GLN A 1 89 ? 3.422 8.838 -5.655 1.00 89.62 89 GLN A C 1
ATOM 714 O O . GLN A 1 89 ? 3.845 9.029 -6.794 1.00 89.62 89 GLN A O 1
ATOM 719 N N . LEU A 1 90 ? 2.781 9.785 -4.965 1.00 88.88 90 LEU A N 1
ATOM 720 C CA . LEU A 1 90 ? 2.558 11.140 -5.480 1.00 88.88 90 LEU A CA 1
ATOM 721 C C . LEU A 1 90 ? 3.881 11.866 -5.729 1.00 88.88 90 LEU A C 1
ATOM 723 O O . LEU A 1 90 ? 4.068 12.432 -6.801 1.00 88.88 90 LEU A O 1
ATOM 727 N N . THR A 1 91 ? 4.825 11.765 -4.793 1.00 85.62 91 THR A N 1
ATOM 728 C CA . THR A 1 91 ? 6.178 12.324 -4.937 1.00 85.62 91 THR A CA 1
ATOM 729 C C . THR A 1 91 ? 6.897 11.715 -6.140 1.00 85.62 91 THR A C 1
ATOM 731 O O . THR A 1 91 ? 7.526 12.420 -6.924 1.00 85.62 91 THR A O 1
ATOM 734 N N . TYR A 1 92 ? 6.780 10.400 -6.341 1.00 84.12 92 TYR A N 1
ATOM 735 C CA . TYR A 1 92 ? 7.328 9.742 -7.527 1.00 84.12 92 TYR A CA 1
ATOM 736 C C . TYR A 1 92 ? 6.674 10.216 -8.830 1.00 84.12 92 TYR A C 1
ATOM 738 O O . TYR A 1 92 ? 7.368 10.455 -9.817 1.00 84.12 92 TYR A O 1
ATOM 746 N N . MET A 1 93 ? 5.348 10.366 -8.846 1.00 81.06 93 MET A N 1
ATOM 747 C CA . MET A 1 93 ? 4.636 10.895 -10.006 1.00 81.06 93 MET A CA 1
ATOM 748 C C . MET A 1 93 ? 5.044 12.338 -10.301 1.00 81.06 93 MET A C 1
ATOM 750 O O . MET A 1 93 ? 5.264 12.666 -11.459 1.00 81.06 93 MET A O 1
ATOM 754 N N . GLU A 1 94 ? 5.209 13.186 -9.288 1.00 81.62 94 GLU A N 1
ATOM 755 C CA . GLU A 1 94 ? 5.728 14.546 -9.449 1.00 81.62 94 GLU A CA 1
ATOM 756 C C . GLU A 1 94 ? 7.135 14.530 -10.065 1.00 81.62 94 GLU A C 1
ATOM 758 O O . GLU A 1 94 ? 7.394 15.221 -11.051 1.00 81.62 94 GLU A O 1
ATOM 763 N N . GLN A 1 95 ? 8.020 13.660 -9.572 1.00 75.25 95 GLN A N 1
ATOM 764 C CA . GLN A 1 95 ? 9.365 13.486 -10.125 1.00 75.25 95 GLN A CA 1
ATOM 765 C C . GLN A 1 95 ? 9.347 13.042 -11.596 1.00 75.25 95 GLN A C 1
ATOM 767 O O . GLN A 1 95 ? 10.129 13.559 -12.386 1.00 75.25 95 GLN A O 1
ATOM 772 N N . LEU A 1 96 ? 8.458 12.126 -11.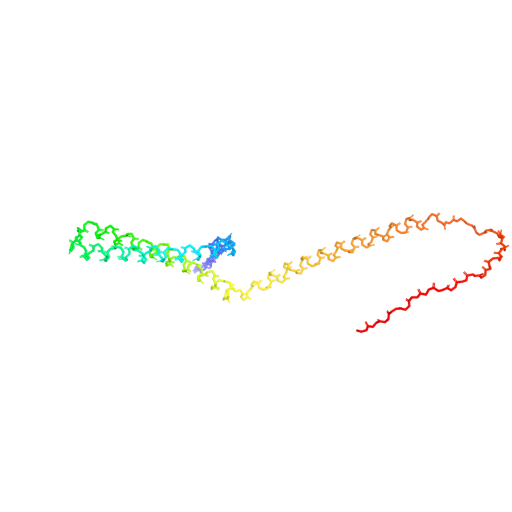993 1.00 72.75 96 LEU A N 1
ATOM 773 C CA . LEU A 1 96 ? 8.378 11.652 -13.381 1.00 72.75 96 LEU A CA 1
ATOM 774 C C . LEU A 1 96 ? 7.631 12.596 -14.328 1.00 72.75 96 LEU A C 1
ATOM 776 O O . LEU A 1 96 ? 8.001 12.714 -15.495 1.00 72.75 96 LEU A O 1
ATOM 780 N N . CYS A 1 97 ? 6.542 13.204 -13.862 1.00 67.56 97 CYS A N 1
ATOM 781 C CA . CYS A 1 97 ? 5.619 13.967 -14.698 1.00 67.56 97 CYS A CA 1
ATOM 782 C C . CYS A 1 97 ? 5.943 15.464 -14.729 1.00 67.56 97 CYS A C 1
ATOM 784 O O . CYS A 1 97 ? 5.586 16.130 -15.697 1.00 67.56 97 CYS A O 1
ATOM 786 N N . VAL A 1 98 ? 6.605 15.991 -13.695 1.00 66.12 98 VAL A N 1
ATOM 787 C CA . VAL A 1 98 ? 6.961 17.416 -13.573 1.00 66.12 98 VAL A CA 1
ATOM 788 C C . VAL A 1 98 ? 8.483 17.615 -13.631 1.00 66.12 98 VAL A C 1
ATOM 790 O O . VAL A 1 98 ? 8.960 18.640 -14.112 1.00 66.12 98 VAL A O 1
ATOM 793 N N . GLY A 1 99 ? 9.272 16.621 -13.215 1.00 51.53 99 GLY A N 1
ATOM 794 C CA . GLY A 1 99 ? 10.725 16.725 -13.089 1.00 51.53 99 GLY A CA 1
ATOM 795 C C . GLY A 1 99 ? 11.534 16.067 -14.206 1.00 51.53 99 GLY A C 1
ATOM 796 O O . GLY A 1 99 ? 12.232 15.093 -13.948 1.00 51.53 99 GLY A O 1
ATOM 797 N N . ALA A 1 100 ? 11.542 16.633 -15.420 1.00 50.56 100 ALA A N 1
ATOM 798 C CA . ALA A 1 100 ? 12.596 16.332 -16.395 1.00 50.56 100 ALA A CA 1
ATOM 799 C C . ALA A 1 100 ? 12.701 17.321 -17.571 1.00 50.56 100 ALA A C 1
ATOM 801 O O . ALA A 1 100 ? 12.940 16.899 -18.704 1.00 50.56 100 ALA A O 1
ATOM 802 N N . GLU A 1 101 ? 12.661 18.637 -17.341 1.00 52.03 101 GLU A N 1
ATOM 803 C CA . GLU A 1 101 ? 13.059 19.595 -18.394 1.00 52.03 101 GLU A CA 1
ATOM 804 C C . GLU A 1 101 ? 14.494 19.338 -18.921 1.00 52.03 101 GLU A C 1
ATOM 806 O O . GLU A 1 101 ? 14.887 19.888 -19.947 1.00 52.03 101 GLU A O 1
ATOM 811 N N . HIS A 1 102 ? 15.295 18.481 -18.261 1.00 50.91 102 HIS A N 1
ATOM 812 C CA . HIS A 1 102 ? 16.630 18.058 -18.705 1.00 50.91 102 HIS A CA 1
ATOM 813 C C . HIS A 1 102 ? 16.833 16.540 -18.935 1.00 50.91 102 HIS A C 1
ATOM 815 O O . HIS A 1 102 ? 17.839 16.190 -19.561 1.00 50.91 102 HIS A O 1
ATOM 821 N N . GLN A 1 103 ? 15.939 15.615 -18.528 1.00 52.94 103 GLN A N 1
ATOM 822 C CA . GLN A 1 103 ? 16.182 14.172 -18.802 1.00 52.94 103 GLN A CA 1
ATOM 823 C C . GLN A 1 103 ? 15.919 13.765 -20.247 1.00 52.94 103 GLN A C 1
ATOM 825 O O . GLN A 1 103 ? 16.463 12.769 -20.720 1.00 52.94 103 GLN A O 1
ATOM 830 N N . ASP A 1 104 ? 15.141 14.557 -20.969 1.00 57.81 104 ASP A N 1
ATOM 831 C CA . ASP A 1 104 ? 14.914 14.351 -22.387 1.00 57.81 104 ASP A CA 1
ATOM 832 C C . ASP A 1 104 ? 16.241 14.376 -23.183 1.00 57.81 104 ASP A C 1
ATOM 834 O O . ASP A 1 104 ? 16.459 13.564 -24.079 1.00 57.81 104 ASP A O 1
ATOM 838 N N . SER A 1 105 ? 17.215 15.196 -22.772 1.00 58.03 105 SER A N 1
ATOM 839 C CA . SER A 1 105 ? 18.547 15.221 -23.392 1.00 58.03 105 SER A CA 1
ATOM 840 C C . SER A 1 105 ? 19.335 13.914 -23.186 1.00 58.03 105 SER A C 1
ATOM 842 O O . SER A 1 105 ? 19.840 13.337 -24.150 1.00 58.03 105 SER A O 1
ATOM 844 N N . MET A 1 106 ? 19.392 13.390 -21.957 1.00 61.47 106 MET A N 1
ATOM 845 C CA . MET A 1 106 ? 20.112 12.151 -21.632 1.00 61.47 106 MET A CA 1
ATOM 846 C C . MET A 1 106 ? 19.423 10.911 -22.203 1.00 61.47 106 MET A C 1
ATOM 848 O O . MET A 1 106 ? 20.098 10.017 -22.716 1.00 61.47 106 MET A O 1
ATOM 852 N N . PHE A 1 107 ? 18.090 10.877 -22.188 1.00 64.25 107 PHE A N 1
ATOM 853 C CA . PHE A 1 107 ? 17.309 9.818 -22.818 1.00 64.25 107 PHE A CA 1
ATOM 854 C C . PHE A 1 107 ? 17.513 9.799 -24.340 1.00 64.25 107 PHE A C 1
ATOM 856 O O . PHE A 1 107 ? 17.812 8.746 -24.909 1.00 64.25 107 PHE A O 1
ATOM 863 N N . ARG A 1 108 ? 17.464 10.964 -25.008 1.00 64.75 108 ARG A N 1
ATOM 864 C CA . ARG A 1 108 ? 17.788 11.082 -26.442 1.00 64.75 108 ARG A CA 1
ATOM 865 C C . ARG A 1 108 ? 19.212 10.605 -26.738 1.00 64.75 108 ARG A C 1
ATOM 867 O O . ARG A 1 108 ? 19.411 9.892 -27.719 1.00 64.75 108 ARG A O 1
ATOM 874 N N . VAL A 1 109 ? 20.194 10.948 -25.900 1.00 72.75 109 VAL A N 1
ATOM 875 C CA . VAL A 1 109 ? 21.594 10.514 -26.063 1.00 72.75 109 VAL A CA 1
ATOM 876 C C . VAL A 1 109 ? 21.747 9.002 -25.878 1.00 72.75 109 VAL A C 1
ATOM 878 O O . VAL A 1 109 ? 22.418 8.357 -26.685 1.00 72.75 109 VAL A O 1
ATOM 881 N N . GLN A 1 110 ? 21.114 8.406 -24.865 1.00 75.19 110 GLN A N 1
ATOM 882 C CA . GLN A 1 110 ? 21.147 6.954 -24.663 1.00 75.19 110 GLN A CA 1
ATOM 883 C C . GLN A 1 110 ? 20.463 6.204 -25.808 1.00 75.19 110 GLN A C 1
ATOM 885 O O . GLN A 1 110 ? 21.035 5.247 -26.334 1.00 75.19 110 GLN A O 1
ATOM 890 N N . ASN A 1 111 ? 19.292 6.667 -26.251 1.00 77.69 111 ASN A N 1
ATOM 891 C CA . ASN A 1 111 ? 18.574 6.059 -27.367 1.00 77.69 111 ASN A CA 1
ATOM 892 C C . ASN A 1 111 ? 19.362 6.191 -28.682 1.00 77.69 111 ASN A C 1
ATOM 894 O O . ASN A 1 111 ? 19.508 5.220 -29.424 1.00 77.69 111 ASN A O 1
ATOM 898 N N . LYS A 1 112 ? 19.970 7.360 -28.930 1.00 79.06 112 LYS A N 1
ATOM 899 C CA . LYS A 1 112 ? 20.874 7.576 -30.067 1.00 79.06 112 LYS A CA 1
ATOM 900 C C . LYS A 1 112 ? 22.078 6.634 -30.023 1.00 79.06 112 LYS A C 1
ATOM 902 O O . LYS A 1 112 ? 22.416 6.044 -31.046 1.00 79.06 112 LYS A O 1
ATOM 907 N N . ASN A 1 113 ? 22.705 6.453 -28.861 1.00 82.94 113 ASN A N 1
ATOM 908 C CA . ASN A 1 113 ? 23.829 5.527 -28.701 1.00 82.94 113 ASN A CA 1
ATOM 909 C C . ASN A 1 113 ? 23.417 4.071 -28.937 1.00 82.94 113 ASN A C 1
ATOM 911 O O . ASN A 1 113 ? 24.140 3.338 -29.608 1.00 82.94 113 ASN A O 1
ATOM 915 N N . LYS A 1 114 ? 22.258 3.649 -28.421 1.00 87.75 114 LYS A N 1
ATOM 916 C CA . LYS A 1 114 ? 21.724 2.301 -28.648 1.00 87.75 114 LYS A CA 1
ATOM 917 C C . LYS A 1 114 ? 21.479 2.050 -30.138 1.00 87.75 114 LYS A C 1
ATOM 919 O O . LYS A 1 114 ? 22.025 1.096 -30.681 1.00 87.75 114 LYS A O 1
ATOM 924 N N . MET A 1 115 ? 20.760 2.953 -30.802 1.00 87.25 115 MET A N 1
ATOM 925 C CA . MET A 1 115 ? 20.486 2.871 -32.240 1.00 87.25 115 MET A CA 1
ATOM 926 C C . MET A 1 115 ? 21.780 2.840 -33.065 1.00 87.25 115 MET A C 1
ATOM 928 O O . MET A 1 115 ? 21.936 2.019 -33.961 1.00 87.25 115 MET A O 1
ATOM 932 N N . THR A 1 116 ? 22.752 3.691 -32.724 1.00 90.88 116 THR A N 1
ATOM 933 C CA . THR A 1 116 ? 24.057 3.720 -33.407 1.00 90.88 116 THR A CA 1
ATOM 934 C C . THR A 1 116 ? 24.789 2.382 -33.273 1.00 90.88 116 THR A C 1
ATOM 936 O O . THR A 1 116 ? 25.360 1.903 -34.249 1.00 90.88 116 THR A O 1
ATOM 939 N N . LYS A 1 117 ? 24.745 1.738 -32.096 1.00 92.25 117 LYS A N 1
ATOM 940 C CA . LYS A 1 117 ? 25.345 0.408 -31.894 1.00 92.25 117 LYS A CA 1
ATOM 941 C C . LYS A 1 117 ? 24.647 -0.673 -32.717 1.00 92.25 117 LYS A C 1
ATOM 943 O O . LYS A 1 117 ? 25.327 -1.525 -33.279 1.00 92.25 117 LYS A O 1
ATOM 948 N N . GLU A 1 118 ? 23.321 -0.638 -32.805 1.00 92.12 118 GLU A N 1
ATOM 949 C CA . GLU A 1 118 ? 22.549 -1.593 -33.610 1.00 92.12 118 GLU A CA 1
ATOM 950 C C . GLU A 1 118 ? 22.862 -1.448 -35.106 1.00 92.12 118 GLU A C 1
ATOM 952 O O . GLU A 1 118 ? 23.147 -2.443 -35.773 1.00 92.12 118 GLU A O 1
ATOM 957 N N . VAL A 1 119 ? 22.911 -0.211 -35.614 1.00 92.94 119 VAL A N 1
ATOM 958 C CA . VAL A 1 119 ? 23.320 0.081 -36.999 1.00 92.94 119 VAL A CA 1
ATOM 959 C C . VAL A 1 119 ? 24.749 -0.391 -37.262 1.00 92.94 119 VAL A C 1
ATOM 961 O O . VAL A 1 119 ? 25.004 -1.040 -38.273 1.00 92.94 119 VAL A O 1
ATOM 964 N N . LEU A 1 120 ? 25.675 -0.121 -36.341 1.00 94.25 120 LEU A N 1
ATOM 965 C CA . LEU A 1 120 ? 27.064 -0.551 -36.471 1.00 94.25 120 LEU A CA 1
ATOM 966 C C . LEU A 1 120 ? 27.185 -2.083 -36.514 1.00 94.25 120 LEU A C 1
ATOM 968 O O . LEU A 1 120 ? 27.908 -2.621 -37.347 1.00 94.25 120 LEU A O 1
ATOM 972 N N . ASN A 1 121 ? 26.447 -2.799 -35.662 1.00 93.75 121 ASN A N 1
ATOM 973 C CA . ASN A 1 121 ? 26.448 -4.262 -35.650 1.00 93.75 121 ASN A CA 1
ATOM 974 C C . ASN A 1 121 ? 25.872 -4.853 -36.949 1.00 93.75 121 ASN A C 1
ATOM 976 O O . ASN A 1 121 ? 26.386 -5.838 -37.486 1.00 93.75 121 ASN A O 1
ATOM 980 N N . ARG A 1 122 ? 24.834 -4.211 -37.497 1.00 93.56 122 ARG A N 1
ATOM 981 C CA . ARG A 1 122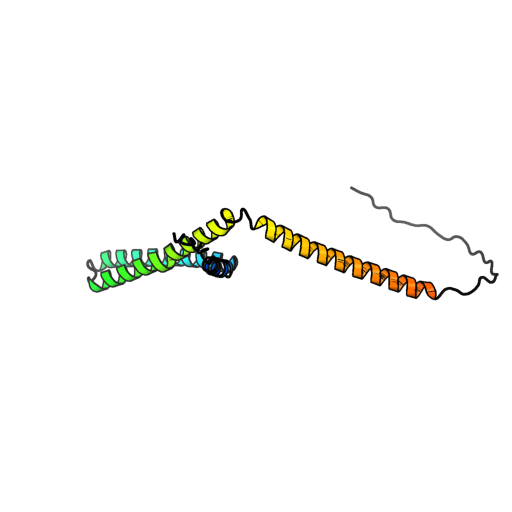 ? 24.288 -4.565 -38.808 1.00 93.56 122 ARG A CA 1
ATOM 982 C C . ARG A 1 122 ? 25.325 -4.367 -39.914 1.00 93.56 122 ARG A C 1
ATOM 984 O O . ARG A 1 122 ? 25.527 -5.279 -40.708 1.00 93.56 122 ARG A O 1
ATOM 991 N N . MET A 1 123 ? 26.031 -3.237 -39.919 1.00 92.75 123 MET A N 1
ATOM 992 C CA . MET A 1 123 ? 27.106 -2.981 -40.883 1.00 92.75 123 MET A CA 1
ATOM 993 C C . MET A 1 123 ? 28.235 -4.011 -40.775 1.00 92.75 123 MET A C 1
ATOM 995 O O . MET A 1 123 ? 28.687 -4.518 -41.797 1.00 92.75 123 MET A O 1
ATOM 999 N N . TYR A 1 124 ? 28.658 -4.379 -39.560 1.00 94.69 124 TYR A N 1
ATOM 1000 C CA . TYR A 1 124 ? 29.648 -5.447 -39.374 1.00 94.69 124 TYR A CA 1
ATOM 1001 C C . TYR A 1 124 ? 29.184 -6.779 -39.970 1.00 94.69 124 TYR A C 1
ATOM 1003 O O . TYR A 1 124 ? 29.972 -7.473 -40.608 1.00 94.69 124 TYR A O 1
ATOM 1011 N N . THR A 1 125 ? 27.903 -7.111 -39.806 1.00 92.31 125 THR A N 1
ATOM 1012 C CA . THR A 1 125 ? 27.316 -8.339 -40.359 1.00 92.31 125 THR A CA 1
ATOM 1013 C C . THR A 1 125 ? 27.283 -8.306 -41.889 1.00 92.31 125 THR A C 1
ATOM 1015 O O . THR A 1 125 ? 27.678 -9.275 -42.537 1.00 92.31 125 THR A O 1
ATOM 1018 N N . GLU A 1 126 ? 26.861 -7.185 -42.478 1.00 92.44 126 GLU A N 1
ATOM 1019 C CA . GLU A 1 126 ? 26.808 -7.006 -43.934 1.00 92.44 126 GLU A CA 1
ATOM 1020 C C . GLU A 1 126 ? 28.212 -7.062 -44.559 1.00 92.44 126 GLU A C 1
ATOM 1022 O O . GLU A 1 126 ? 28.421 -7.765 -45.547 1.00 92.44 126 GLU A O 1
ATOM 1027 N N . VAL A 1 127 ? 29.206 -6.410 -43.944 1.00 92.62 127 VAL A N 1
ATOM 1028 C CA . VAL A 1 127 ? 30.604 -6.464 -44.401 1.00 92.62 127 VAL A CA 1
ATOM 1029 C C . VAL A 1 127 ? 31.176 -7.878 -44.293 1.00 92.62 127 VAL A C 1
ATOM 1031 O O . VAL A 1 127 ? 31.825 -8.333 -45.232 1.00 92.62 127 VAL A O 1
ATOM 1034 N N . ALA A 1 128 ? 30.920 -8.599 -43.199 1.00 90.94 128 ALA A N 1
ATOM 1035 C CA . ALA A 1 128 ? 31.375 -9.983 -43.046 1.00 90.94 128 ALA A CA 1
ATOM 1036 C C . ALA A 1 128 ? 30.762 -10.916 -44.108 1.00 90.94 128 ALA A C 1
ATOM 1038 O O . ALA A 1 128 ? 31.449 -11.781 -44.661 1.00 90.94 128 ALA A O 1
ATOM 1039 N N . CYS A 1 129 ? 29.484 -10.713 -44.443 1.00 89.25 129 CYS A N 1
ATOM 1040 C CA . CYS A 1 129 ? 28.817 -11.434 -45.524 1.00 89.25 129 CYS A CA 1
ATOM 1041 C C . CYS A 1 129 ? 29.478 -11.146 -46.881 1.00 89.25 129 CYS A C 1
ATOM 1043 O O . CYS A 1 129 ? 29.846 -12.079 -47.594 1.00 89.25 129 CYS A O 1
ATOM 1045 N N . LEU A 1 130 ? 29.721 -9.870 -47.201 1.00 89.44 130 LEU A N 1
ATOM 1046 C CA . LEU A 1 130 ? 30.401 -9.475 -48.438 1.00 89.44 130 LEU A CA 1
ATOM 1047 C C . LEU A 1 130 ? 31.830 -10.024 -48.518 1.00 89.44 130 LEU A C 1
ATOM 1049 O O . LEU A 1 130 ? 32.230 -10.516 -49.566 1.00 89.44 130 LEU A O 1
ATOM 1053 N N . GLN A 1 131 ? 32.589 -10.006 -47.422 1.00 87.88 131 GLN A N 1
ATOM 1054 C CA . GLN A 1 131 ? 33.931 -10.594 -47.374 1.00 87.88 131 GLN A CA 1
ATOM 1055 C C . GLN A 1 131 ? 33.908 -12.101 -47.641 1.00 87.88 131 GLN A C 1
ATOM 1057 O O . GLN A 1 131 ? 34.772 -12.607 -48.350 1.00 87.88 131 GLN A O 1
ATOM 1062 N N . THR A 1 132 ? 32.902 -12.808 -47.124 1.00 85.88 132 THR A N 1
ATOM 1063 C CA . THR A 1 132 ? 32.719 -14.244 -47.375 1.00 85.88 132 THR A CA 1
ATOM 1064 C C . THR A 1 132 ? 32.371 -14.505 -48.841 1.00 85.88 132 THR A C 1
ATOM 1066 O O . THR A 1 132 ? 32.918 -15.417 -49.451 1.00 85.88 132 THR A O 1
ATOM 1069 N N . LEU A 1 133 ? 31.516 -13.674 -49.443 1.00 84.69 133 LEU A N 1
ATOM 1070 C CA . LEU A 1 133 ? 31.185 -13.764 -50.867 1.00 84.69 133 LEU A CA 1
ATOM 1071 C C . LEU A 1 133 ? 32.391 -13.461 -51.763 1.00 84.69 133 LEU A C 1
ATOM 1073 O O . LEU A 1 133 ? 32.594 -14.157 -52.750 1.00 84.69 133 LEU A O 1
ATOM 1077 N N . VAL A 1 134 ? 33.222 -12.48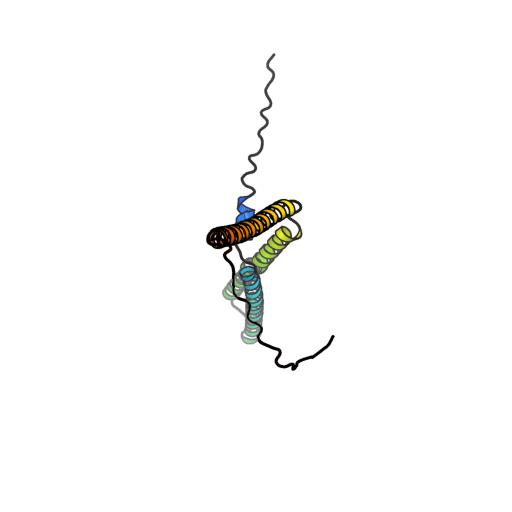0 -51.406 1.00 84.75 134 VAL A N 1
ATOM 1078 C CA . VAL A 1 134 ? 34.466 -12.167 -52.129 1.00 84.75 134 VAL A CA 1
ATOM 1079 C C . VAL A 1 134 ? 35.492 -13.292 -51.980 1.00 84.75 134 VAL A C 1
ATOM 1081 O O 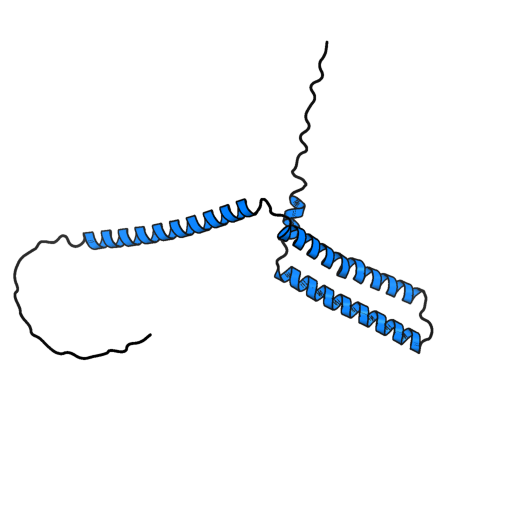. VAL A 1 134 ? 36.119 -13.674 -52.962 1.00 84.75 134 VAL A O 1
ATOM 1084 N N . ALA A 1 135 ? 35.635 -13.868 -50.783 1.00 76.31 135 ALA A N 1
ATOM 1085 C CA . ALA A 1 135 ? 36.509 -15.017 -50.552 1.00 76.31 135 ALA A CA 1
ATOM 1086 C C . ALA A 1 135 ? 36.050 -16.264 -51.329 1.00 76.31 135 ALA A C 1
ATOM 1088 O O . ALA A 1 135 ? 36.882 -17.033 -51.802 1.00 76.31 135 ALA A O 1
ATOM 1089 N N . ASN A 1 136 ? 34.738 -16.439 -51.503 1.00 70.75 136 ASN A N 1
ATOM 1090 C CA . ASN A 1 136 ? 34.172 -17.537 -52.282 1.00 70.75 136 ASN A CA 1
ATOM 1091 C C . ASN A 1 136 ? 34.217 -17.273 -53.799 1.00 70.75 136 ASN A C 1
ATOM 1093 O O . ASN A 1 136 ? 34.413 -18.211 -54.562 1.00 70.75 136 ASN A O 1
ATOM 1097 N N . GLY A 1 137 ? 34.087 -16.016 -54.236 1.00 61.12 137 GLY A N 1
ATOM 1098 C CA . GLY A 1 137 ? 34.178 -15.608 -55.644 1.00 61.12 137 GLY A CA 1
ATOM 1099 C C . GLY A 1 137 ? 35.607 -15.537 -56.198 1.00 61.12 137 GLY A C 1
ATOM 1100 O O . GLY A 1 137 ? 35.786 -15.507 -57.408 1.00 61.12 137 GLY A O 1
ATOM 1101 N N . ALA A 1 138 ? 36.633 -15.551 -55.342 1.00 55.09 138 ALA A N 1
ATOM 1102 C CA . ALA A 1 138 ? 38.039 -15.598 -55.753 1.00 55.09 138 ALA A CA 1
ATOM 1103 C C . ALA A 1 138 ? 38.541 -17.012 -56.131 1.00 55.09 138 ALA A C 1
ATOM 1105 O O . ALA A 1 138 ? 39.714 -17.164 -56.460 1.00 55.09 138 ALA A O 1
ATOM 1106 N N . ASN A 1 139 ? 37.678 -18.038 -56.086 1.00 51.47 139 ASN A N 1
ATOM 1107 C CA . ASN A 1 139 ? 38.014 -19.420 -56.465 1.00 51.47 139 ASN A CA 1
ATOM 1108 C C . ASN A 1 139 ? 37.585 -19.806 -57.895 1.00 51.47 139 ASN A C 1
ATOM 1110 O O . ASN A 1 139 ? 37.764 -20.958 -58.279 1.00 51.47 139 ASN A O 1
ATOM 1114 N N . GLU A 1 140 ? 37.062 -18.873 -58.696 1.00 51.31 140 GLU A N 1
ATOM 1115 C CA . GLU A 1 140 ? 36.753 -19.098 -60.117 1.00 51.31 140 GLU A CA 1
ATOM 1116 C C . GLU A 1 140 ? 37.564 -18.142 -61.010 1.00 51.31 140 GLU A C 1
ATOM 1118 O O . GLU A 1 140 ? 37.019 -17.287 -61.700 1.00 51.31 140 GLU A O 1
ATOM 1123 N N . ASP A 1 141 ? 38.893 -18.283 -60.995 1.00 44.78 141 ASP A N 1
ATOM 1124 C CA . ASP A 1 141 ? 39.744 -17.879 -62.122 1.00 44.78 141 ASP A CA 1
ATOM 1125 C C . ASP A 1 141 ? 40.383 -19.140 -62.711 1.00 44.78 141 ASP A C 1
ATOM 1127 O O . ASP A 1 141 ? 41.381 -19.668 -62.219 1.00 44.78 141 ASP A O 1
ATOM 1131 N N . GLY A 1 142 ? 39.715 -19.678 -63.729 1.00 41.31 142 GLY A N 1
ATOM 1132 C CA . GLY A 1 142 ? 40.084 -20.901 -64.427 1.00 41.31 142 GLY A CA 1
ATOM 1133 C C . GLY A 1 142 ? 39.508 -20.895 -65.836 1.00 41.31 142 GLY A C 1
ATOM 1134 O O . GLY A 1 142 ? 38.501 -21.539 -66.080 1.00 41.31 142 GLY A O 1
ATOM 1135 N N . THR A 1 143 ? 40.154 -20.123 -66.717 1.00 40.81 143 THR A N 1
ATOM 1136 C CA . THR A 1 143 ? 40.241 -20.247 -68.192 1.00 40.81 143 THR A CA 1
ATOM 1137 C C . THR A 1 143 ? 38.997 -20.663 -69.005 1.00 40.81 143 THR A C 1
ATOM 1139 O O . THR A 1 143 ? 38.488 -21.768 -68.833 1.00 40.81 143 THR A O 1
ATOM 1142 N N . PRO A 1 144 ? 38.601 -19.876 -70.029 1.00 47.72 144 PRO A N 1
ATOM 1143 C CA . PRO A 1 144 ? 37.651 -20.323 -71.038 1.00 47.72 144 PRO A CA 1
ATOM 1144 C C . PRO A 1 144 ? 38.366 -21.247 -72.032 1.00 47.72 144 PRO A C 1
ATOM 1146 O O . PRO A 1 144 ? 39.309 -20.824 -72.700 1.00 47.72 144 PRO A O 1
ATOM 1149 N N . ASP A 1 145 ? 37.908 -22.490 -72.153 1.00 37.44 145 ASP A N 1
ATOM 1150 C CA . ASP A 1 145 ? 38.212 -23.336 -73.306 1.00 37.44 145 ASP A CA 1
ATOM 1151 C C . ASP A 1 145 ? 36.924 -23.977 -73.825 1.00 37.44 145 ASP A C 1
ATOM 1153 O O . ASP A 1 145 ? 35.984 -24.234 -73.073 1.00 37.44 145 ASP A O 1
ATOM 1157 N N . GLY A 1 146 ? 36.862 -24.073 -75.146 1.00 40.53 146 GLY A N 1
ATOM 1158 C CA . GLY A 1 146 ? 35.651 -24.202 -75.938 1.00 40.53 146 GLY A CA 1
ATOM 1159 C C . GLY A 1 146 ? 35.037 -25.597 -76.002 1.00 40.53 146 GLY A C 1
ATOM 1160 O O . GLY A 1 146 ? 35.644 -26.591 -75.620 1.00 40.53 146 GLY A O 1
ATOM 1161 N N . ASN A 1 147 ? 33.857 -25.603 -76.635 1.00 40.25 147 ASN A N 1
ATOM 1162 C CA . ASN A 1 147 ? 32.997 -26.737 -76.993 1.00 40.25 147 ASN A CA 1
ATOM 1163 C C . ASN A 1 147 ? 32.357 -27.425 -75.766 1.00 40.25 147 ASN A C 1
ATOM 1165 O O . ASN A 1 147 ? 33.029 -27.804 -74.826 1.00 40.25 147 ASN A O 1
ATOM 1169 N N . ASP A 1 148 ? 31.034 -27.537 -75.651 1.00 42.84 148 ASP A N 1
ATOM 1170 C CA . ASP A 1 148 ? 30.158 -28.159 -76.634 1.00 42.84 148 ASP A CA 1
ATOM 1171 C C . ASP A 1 148 ? 28.791 -27.472 -76.772 1.00 42.84 148 ASP A C 1
ATOM 1173 O O . ASP A 1 148 ? 28.139 -27.047 -75.818 1.00 42.84 148 ASP A O 1
ATOM 1177 N N . VAL A 1 149 ? 28.358 -27.418 -78.027 1.00 47.25 149 VAL A N 1
ATOM 1178 C CA . VAL A 1 149 ? 26.975 -27.227 -78.448 1.00 47.25 149 VAL A CA 1
ATOM 1179 C C . VAL A 1 149 ? 26.203 -28.497 -78.102 1.00 47.25 149 VAL A C 1
ATOM 1181 O O . VAL A 1 149 ? 26.503 -29.539 -78.672 1.00 47.25 149 VAL A O 1
ATOM 1184 N N . GLU A 1 150 ? 25.146 -28.406 -77.294 1.00 44.06 150 GLU A N 1
ATOM 1185 C CA . GLU A 1 150 ? 24.018 -29.330 -77.448 1.00 44.06 150 GLU A CA 1
ATOM 1186 C C . GLU A 1 150 ? 22.673 -28.687 -77.077 1.00 44.06 150 GLU A C 1
ATOM 1188 O O . GLU A 1 150 ? 22.413 -28.266 -75.951 1.00 44.06 150 GLU A O 1
ATOM 1193 N N . MET A 1 151 ? 21.824 -28.589 -78.104 1.00 49.28 151 MET A N 1
ATOM 1194 C CA . MET A 1 151 ? 20.400 -28.286 -78.036 1.00 49.28 151 MET A CA 1
ATOM 1195 C C . MET A 1 151 ? 19.637 -29.467 -77.435 1.00 49.28 151 MET A C 1
ATOM 1197 O O . MET A 1 151 ? 19.649 -30.532 -78.042 1.00 49.28 151 MET A O 1
ATOM 1201 N N . ILE A 1 152 ? 18.860 -29.247 -76.371 1.00 50.34 152 ILE A N 1
ATOM 1202 C CA . ILE A 1 152 ? 17.652 -30.034 -76.043 1.00 50.34 152 ILE A CA 1
ATOM 1203 C C . ILE A 1 152 ? 16.658 -29.050 -75.393 1.00 50.34 152 ILE A C 1
ATOM 1205 O O . ILE A 1 152 ? 16.901 -28.550 -74.302 1.00 50.34 152 ILE A O 1
ATOM 1209 N N . GLN A 1 153 ? 15.736 -28.464 -76.157 1.00 42.72 153 GLN A N 1
ATOM 1210 C CA . GLN A 1 153 ? 14.403 -28.950 -76.543 1.00 42.72 153 GLN A CA 1
ATOM 1211 C C . GLN A 1 153 ? 13.315 -28.682 -75.487 1.00 42.72 153 GLN A C 1
ATOM 1213 O O . GLN A 1 153 ? 13.380 -29.112 -74.341 1.00 42.72 153 GLN A O 1
ATOM 1218 N N . GLU A 1 154 ? 12.323 -27.922 -75.950 1.00 44.91 154 GLU A N 1
ATOM 1219 C CA . GLU A 1 154 ? 11.131 -27.426 -75.267 1.00 44.91 154 GLU A CA 1
ATOM 1220 C C . GLU A 1 154 ? 10.3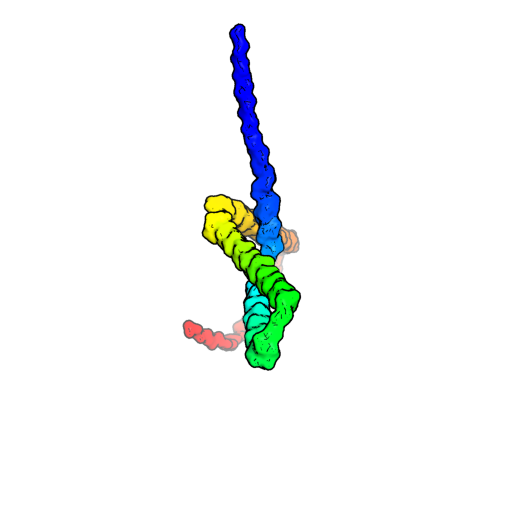16 -28.516 -74.555 1.00 44.91 154 GLU A C 1
ATOM 1222 O O . GLU A 1 154 ? 10.171 -29.632 -75.057 1.00 44.91 154 GLU A O 1
ATOM 1227 N N . GLY A 1 155 ? 9.685 -28.153 -73.431 1.00 40.28 155 GLY A N 1
ATOM 1228 C CA . GLY A 1 155 ? 8.746 -29.046 -72.757 1.00 40.28 155 GLY A CA 1
ATOM 1229 C C . GLY A 1 155 ? 8.003 -28.463 -71.554 1.00 40.28 155 GLY A C 1
ATOM 1230 O O . GLY A 1 155 ? 8.361 -28.734 -70.419 1.00 40.28 155 GLY A O 1
ATOM 1231 N N . SER A 1 156 ? 6.882 -27.796 -71.842 1.00 46.03 156 SER A N 1
ATOM 1232 C CA . SER A 1 156 ? 5.624 -27.824 -71.068 1.00 46.03 156 SER A CA 1
ATOM 1233 C C . SER A 1 156 ? 5.426 -26.951 -69.806 1.00 46.03 156 SER A C 1
ATOM 1235 O O . SER A 1 156 ? 5.727 -27.326 -68.681 1.00 46.03 156 SER A O 1
ATOM 1237 N N . ILE A 1 157 ? 4.771 -25.812 -70.061 1.00 47.62 157 ILE A N 1
ATOM 1238 C CA . ILE A 1 157 ? 3.636 -25.127 -69.389 1.00 47.62 157 ILE A CA 1
ATOM 1239 C C . ILE A 1 157 ? 2.953 -25.792 -68.162 1.00 47.62 157 ILE A C 1
ATOM 1241 O O . ILE A 1 157 ? 2.763 -27.007 -68.148 1.00 47.62 157 ILE A O 1
ATOM 1245 N N . HIS A 1 158 ? 2.386 -24.908 -67.303 1.00 42.28 158 HIS A N 1
ATOM 1246 C CA . HIS A 1 158 ? 1.177 -25.008 -66.429 1.00 42.28 158 HIS A CA 1
ATOM 1247 C C . HIS A 1 158 ? 1.489 -24.992 -64.909 1.00 42.28 158 HIS A C 1
ATOM 1249 O O . HIS A 1 158 ? 2.315 -25.775 -64.467 1.00 42.28 158 HIS A O 1
ATOM 1255 N N . THR A 1 159 ? 0.909 -24.201 -63.991 1.00 47.94 159 THR A N 1
ATOM 1256 C CA . THR A 1 159 ? -0.058 -23.071 -63.926 1.00 47.94 159 THR A CA 1
ATOM 1257 C C . THR A 1 159 ? -0.066 -22.555 -62.483 1.00 47.94 159 THR A C 1
ATOM 1259 O O . THR A 1 159 ? 0.144 -23.353 -61.572 1.00 47.94 159 THR A O 1
ATOM 1262 N N . GLY A 1 160 ? -0.478 -21.302 -62.254 1.00 44.78 160 GLY A N 1
ATOM 1263 C CA . GLY A 1 160 ? -1.050 -20.925 -60.957 1.00 44.78 160 GLY A CA 1
ATOM 1264 C C . GLY A 1 160 ? -1.167 -19.427 -60.694 1.00 44.78 160 GLY A C 1
ATOM 1265 O O . GLY A 1 160 ? -0.426 -18.906 -59.871 1.00 44.78 160 GLY A O 1
ATOM 1266 N N . SER A 1 161 ? -2.107 -18.751 -61.363 1.00 51.69 161 SER A N 1
ATOM 1267 C CA . SER A 1 161 ? -2.698 -17.495 -60.866 1.00 51.69 161 SER A CA 1
ATOM 1268 C C . SER A 1 161 ? -3.386 -17.742 -59.531 1.00 51.69 161 SER A C 1
ATOM 1270 O O . SER A 1 161 ? -4.152 -18.700 -59.468 1.00 51.69 161 SER A O 1
ATOM 1272 N N . ILE A 1 162 ? -3.243 -16.826 -58.566 1.00 56.94 162 ILE A N 1
ATOM 1273 C CA . ILE A 1 162 ? -4.399 -16.270 -57.844 1.00 56.94 162 ILE A CA 1
ATOM 1274 C C . ILE A 1 162 ? -4.080 -14.818 -57.451 1.00 56.94 162 ILE A C 1
ATOM 1276 O O . ILE A 1 162 ? -3.093 -14.554 -56.764 1.00 56.94 162 ILE A O 1
ATOM 1280 N N . ASP A 1 163 ? -4.914 -13.905 -57.941 1.00 51.53 163 ASP A N 1
ATOM 1281 C CA . ASP A 1 163 ? -5.018 -12.498 -57.560 1.00 51.53 163 ASP A CA 1
ATOM 1282 C C . ASP A 1 163 ? -5.518 -12.317 -56.113 1.00 51.53 163 ASP A C 1
ATOM 1284 O O . ASP A 1 163 ? -6.173 -13.200 -55.558 1.00 51.53 163 ASP A O 1
ATOM 1288 N N . SER A 1 164 ? -5.250 -11.144 -55.531 1.00 48.97 164 SER A N 1
ATOM 1289 C CA . SER A 1 164 ? -6.274 -10.139 -55.169 1.00 48.97 164 SER A CA 1
ATOM 1290 C C . SER A 1 164 ? -5.923 -9.326 -53.919 1.00 48.97 164 SER A C 1
ATOM 1292 O O . SER A 1 164 ? -5.450 -9.852 -52.912 1.00 48.97 164 SER A O 1
ATOM 1294 N N . GLU A 1 165 ? -6.191 -8.025 -54.067 1.00 42.94 165 GLU A N 1
ATOM 1295 C CA . GLU A 1 165 ? -6.487 -7.016 -53.038 1.00 42.94 165 GLU A CA 1
ATOM 1296 C C . GLU A 1 165 ? -7.390 -7.499 -51.894 1.00 42.94 165 GLU A C 1
ATOM 1298 O O . GLU A 1 165 ? -8.275 -8.354 -52.137 1.00 42.94 165 GLU A O 1
#

Foldseek 3Di:
DDDDDDPPDDPPPPPVCVVVVVLVVQDPVNLVVLVVQLVVLVVVLVVLVVVVVVCCVVVVDDDPVVVVVNVVVNCCSCVPSHVVSVVSVVVSCCCVVVNPPPVVVVVVVVVVVVVVVVVVVVVVVVVVVVVVVVVVVVPPPDDDDDDDDDDDDDDDDDDDDDDDD

pLDDT: mean 72.31, std 20.49, range [36.03, 96.69]